Protein AF-A0A2E7N4N4-F1 (afdb_monomer_lite)

pLDDT: mean 79.83, std 12.63, range [56.0, 95.06]

Structure (mmCIF, N/CA/C/O backbone):
data_AF-A0A2E7N4N4-F1
#
_entry.id   AF-A0A2E7N4N4-F1
#
loop_
_atom_site.group_PDB
_atom_site.id
_atom_site.type_symbol
_atom_site.label_atom_id
_atom_site.label_alt_id
_atom_site.label_comp_id
_atom_site.label_asym_id
_atom_site.label_entity_id
_atom_site.label_seq_id
_atom_site.pdbx_PDB_ins_code
_atom_site.Cartn_x
_atom_site.Cartn_y
_atom_site.Cartn_z
_atom_site.occupancy
_atom_site.B_iso_or_equiv
_atom_site.auth_seq_id
_atom_site.auth_comp_id
_atom_site.auth_asym_id
_atom_site.auth_atom_id
_atom_site.pdbx_PDB_model_num
ATOM 1 N N . MET A 1 1 ? 11.481 4.743 -12.776 1.00 66.12 1 MET A N 1
ATOM 2 C CA . MET A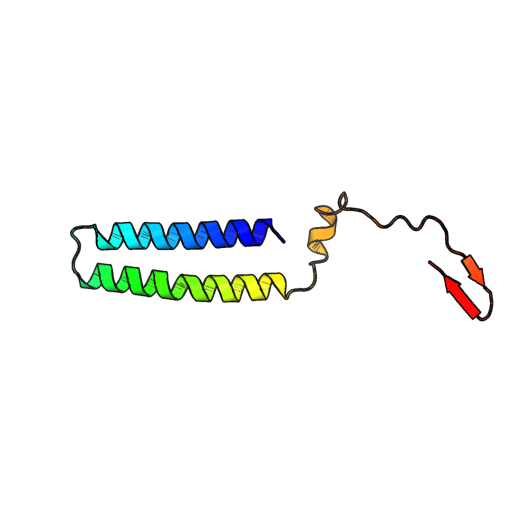 1 1 ? 11.331 3.610 -11.830 1.00 66.12 1 MET A CA 1
ATOM 3 C C . MET A 1 1 ? 11.422 4.062 -10.373 1.00 66.12 1 MET A C 1
ATOM 5 O O . MET A 1 1 ? 10.483 3.813 -9.632 1.00 66.12 1 MET A O 1
ATOM 9 N N . GLU A 1 2 ? 12.473 4.782 -9.960 1.00 74.75 2 GLU A N 1
ATOM 10 C CA . GLU A 1 2 ? 12.638 5.248 -8.564 1.00 74.75 2 GLU A CA 1
ATOM 11 C C . GLU A 1 2 ? 11.483 6.126 -8.058 1.00 74.75 2 GLU A C 1
ATOM 13 O O . GLU A 1 2 ? 11.015 5.944 -6.938 1.00 74.75 2 GLU A O 1
ATOM 18 N N . PHE A 1 3 ? 10.940 7.007 -8.907 1.00 81.94 3 PHE A N 1
ATOM 19 C CA . PHE A 1 3 ? 9.774 7.832 -8.564 1.00 81.94 3 PHE A CA 1
ATOM 20 C C . PHE A 1 3 ? 8.554 7.005 -8.121 1.00 81.94 3 PHE A C 1
ATOM 22 O O . PHE A 1 3 ? 7.893 7.360 -7.149 1.00 81.94 3 PHE A O 1
ATOM 29 N N . LEU A 1 4 ? 8.280 5.875 -8.784 1.00 84.00 4 LEU A N 1
ATOM 30 C CA . LEU A 1 4 ? 7.166 4.989 -8.424 1.00 84.00 4 LEU A CA 1
ATOM 31 C C . LEU A 1 4 ? 7.386 4.337 -7.055 1.00 84.00 4 LEU A C 1
ATOM 33 O O . LEU A 1 4 ? 6.437 4.165 -6.294 1.00 84.00 4 LEU A O 1
ATOM 37 N N . ILE A 1 5 ? 8.640 4.023 -6.719 1.00 87.56 5 ILE A N 1
ATOM 38 C CA . ILE A 1 5 ? 9.012 3.469 -5.414 1.00 87.56 5 ILE A CA 1
ATOM 39 C C . ILE A 1 5 ? 8.830 4.530 -4.324 1.00 87.56 5 ILE A C 1
ATOM 41 O O . ILE A 1 5 ? 8.207 4.246 -3.302 1.00 87.56 5 ILE A O 1
ATOM 45 N N . TYR A 1 6 ? 9.298 5.762 -4.543 1.00 88.88 6 TYR A N 1
ATOM 46 C CA . TYR A 1 6 ? 9.083 6.861 -3.594 1.00 88.88 6 TYR A CA 1
ATOM 47 C C . TYR A 1 6 ? 7.599 7.177 -3.399 1.00 88.88 6 TYR A C 1
ATOM 49 O O . TYR A 1 6 ? 7.160 7.387 -2.267 1.00 88.88 6 TYR A O 1
ATOM 57 N N . PHE A 1 7 ? 6.814 7.150 -4.479 1.00 88.44 7 PHE A N 1
ATOM 58 C CA . PHE A 1 7 ? 5.367 7.319 -4.408 1.00 88.44 7 PHE A CA 1
ATOM 59 C C . PHE A 1 7 ? 4.718 6.210 -3.573 1.00 88.44 7 PHE A C 1
ATOM 61 O O . PHE A 1 7 ? 3.966 6.511 -2.647 1.00 88.44 7 PHE A O 1
ATOM 68 N N . PHE A 1 8 ? 5.081 4.945 -3.821 1.00 89.56 8 PHE A N 1
ATOM 69 C CA . PHE A 1 8 ? 4.605 3.801 -3.044 1.00 89.56 8 PHE A CA 1
ATOM 70 C C . PHE A 1 8 ? 4.920 3.948 -1.549 1.00 89.56 8 PHE A C 1
ATOM 72 O O . PHE A 1 8 ? 4.009 3.838 -0.722 1.00 89.56 8 PHE A O 1
ATOM 79 N N . ILE A 1 9 ? 6.172 4.276 -1.203 1.00 93.50 9 ILE A N 1
ATOM 80 C CA . ILE A 1 9 ? 6.600 4.533 0.181 1.00 93.50 9 ILE A CA 1
ATOM 81 C C . ILE A 1 9 ? 5.745 5.640 0.812 1.00 93.50 9 ILE A C 1
ATOM 83 O O . ILE A 1 9 ? 5.258 5.470 1.931 1.00 93.50 9 ILE A O 1
ATOM 87 N N . GLY A 1 10 ? 5.509 6.738 0.088 1.00 94.81 10 GLY A N 1
ATOM 88 C CA . GLY A 1 10 ? 4.659 7.840 0.541 1.00 94.81 10 GLY A CA 1
ATOM 89 C C . GLY A 1 10 ? 3.229 7.398 0.859 1.00 94.81 10 GLY A C 1
ATOM 90 O O . GLY A 1 10 ? 2.710 7.715 1.931 1.00 94.81 10 GLY A O 1
ATOM 91 N N . THR A 1 11 ? 2.604 6.604 -0.014 1.00 90.94 11 THR A N 1
ATOM 92 C CA . THR A 1 11 ? 1.267 6.036 0.240 1.00 90.94 11 THR A CA 1
ATOM 93 C C . THR A 1 11 ? 1.233 5.095 1.442 1.00 90.94 11 THR A C 1
ATOM 95 O O . THR A 1 11 ? 0.314 5.186 2.257 1.00 90.94 11 THR A O 1
ATOM 98 N N . VAL A 1 12 ? 2.229 4.216 1.599 1.00 93.50 12 VAL A N 1
ATOM 99 C CA . VAL A 1 12 ? 2.304 3.303 2.753 1.00 93.50 12 VAL A CA 1
ATOM 100 C C . VAL A 1 12 ? 2.461 4.091 4.054 1.00 93.50 12 VAL A C 1
ATOM 102 O O . VAL A 1 12 ? 1.749 3.823 5.024 1.00 93.50 12 VAL A O 1
ATOM 105 N N . ALA A 1 13 ? 3.337 5.099 4.066 1.00 94.88 13 ALA A N 1
ATOM 106 C CA . ALA A 1 13 ? 3.533 5.978 5.215 1.00 94.88 13 ALA A CA 1
ATOM 107 C C . ALA A 1 13 ? 2.250 6.745 5.573 1.00 94.88 13 ALA A C 1
ATOM 109 O O . ALA A 1 13 ? 1.889 6.823 6.748 1.00 94.88 13 ALA A O 1
ATOM 110 N N . LEU A 1 14 ? 1.520 7.250 4.572 1.00 92.56 14 LEU A N 1
ATOM 111 C CA . LEU A 1 14 ? 0.236 7.919 4.777 1.00 92.56 14 LEU A CA 1
ATOM 112 C C . LEU A 1 14 ? -0.797 6.978 5.409 1.00 92.56 14 LEU A C 1
ATOM 114 O O . LEU A 1 14 ? -1.447 7.351 6.387 1.00 92.56 14 LEU A O 1
ATOM 118 N N . PHE A 1 15 ? -0.935 5.74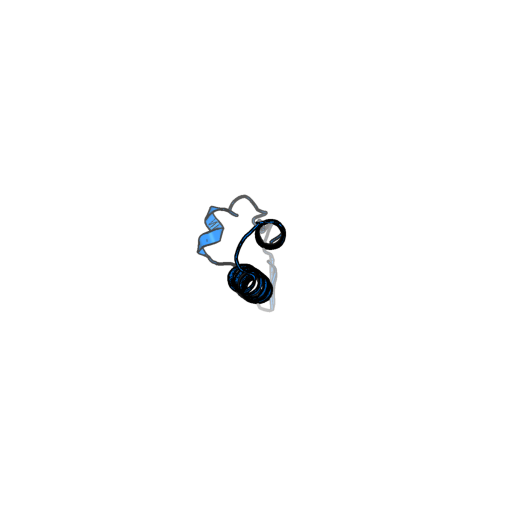9 4.904 1.00 92.75 15 PHE A N 1
ATOM 119 C CA . PHE A 1 15 ? -1.859 4.775 5.490 1.00 92.75 15 PHE A CA 1
ATOM 120 C C . PHE A 1 15 ? -1.467 4.377 6.913 1.00 92.75 15 PHE A C 1
ATOM 122 O O . PHE A 1 15 ? -2.343 4.282 7.776 1.00 92.75 15 PHE A O 1
ATOM 129 N N . ALA A 1 16 ? -0.173 4.207 7.189 1.00 91.81 16 ALA A N 1
ATOM 130 C CA . ALA A 1 16 ? 0.318 3.940 8.537 1.00 91.81 16 ALA A CA 1
ATOM 131 C C . ALA A 1 16 ? 0.007 5.101 9.498 1.00 91.81 16 ALA A C 1
ATOM 133 O O . ALA A 1 16 ? -0.468 4.872 10.612 1.00 91.81 16 ALA A O 1
ATOM 134 N N . LEU A 1 17 ? 0.196 6.348 9.055 1.00 93.94 17 LEU A N 1
ATOM 135 C CA . LEU A 1 17 ? -0.125 7.539 9.841 1.00 93.94 17 LEU A CA 1
ATOM 136 C C . LEU A 1 17 ? -1.628 7.632 10.138 1.00 93.94 17 LEU A C 1
ATOM 138 O O . LEU A 1 17 ? -2.023 7.845 11.285 1.00 93.94 17 LEU A O 1
ATOM 142 N N . LEU A 1 18 ? -2.478 7.428 9.129 1.00 89.25 18 LEU A N 1
ATOM 143 C CA . LEU A 1 18 ? -3.933 7.438 9.300 1.00 89.25 18 LEU A CA 1
ATOM 144 C C . LEU A 1 18 ? -4.403 6.323 10.246 1.00 89.25 18 LEU A C 1
ATOM 146 O O . LEU A 1 18 ? -5.276 6.560 11.084 1.00 89.25 18 LEU A O 1
ATOM 150 N N . ALA A 1 19 ? -3.798 5.136 10.164 1.00 89.31 19 ALA A N 1
ATOM 151 C CA . ALA A 1 19 ? -4.061 4.039 11.090 1.00 89.31 19 ALA A CA 1
ATOM 152 C C . ALA A 1 19 ? -3.641 4.388 12.528 1.00 89.31 19 ALA A C 1
ATOM 154 O O . ALA A 1 19 ? -4.414 4.159 13.461 1.00 89.31 19 ALA A O 1
ATOM 155 N N . ALA A 1 20 ? -2.471 5.006 12.719 1.00 90.06 20 ALA A N 1
ATOM 156 C CA . ALA A 1 20 ? -2.007 5.459 14.032 1.00 90.06 20 ALA A CA 1
ATOM 157 C C . ALA A 1 20 ? -2.957 6.503 14.649 1.00 90.06 20 ALA A C 1
ATOM 159 O O . ALA A 1 20 ? -3.370 6.367 15.804 1.00 90.06 20 ALA A O 1
ATOM 160 N N . ILE A 1 21 ? -3.390 7.490 13.856 1.00 88.19 21 ILE A N 1
ATOM 161 C CA . ILE A 1 21 ? -4.386 8.488 14.278 1.00 88.19 21 ILE A CA 1
ATOM 162 C C . ILE A 1 21 ? -5.709 7.803 14.651 1.00 88.19 21 ILE A C 1
ATOM 164 O O . ILE A 1 21 ? -6.322 8.142 15.668 1.00 88.19 21 ILE A O 1
ATOM 168 N N . ALA A 1 22 ? -6.155 6.822 13.862 1.00 87.31 22 ALA A N 1
ATOM 169 C CA . ALA A 1 22 ? -7.384 6.087 14.140 1.00 87.31 22 ALA A CA 1
ATOM 170 C C . ALA A 1 22 ? -7.313 5.306 15.464 1.00 87.31 22 ALA A C 1
ATOM 172 O O . ALA A 1 22 ? -8.304 5.288 16.199 1.00 87.31 22 ALA A O 1
ATOM 173 N N . ILE A 1 23 ? -6.158 4.720 15.805 1.00 85.56 23 ILE A N 1
ATOM 174 C CA . ILE A 1 23 ? -5.945 4.020 17.083 1.00 85.56 23 ILE A CA 1
ATOM 175 C C . ILE A 1 23 ? -6.057 4.989 18.270 1.00 85.56 23 ILE A C 1
ATOM 177 O O . ILE A 1 23 ? -6.711 4.660 19.262 1.00 85.56 23 ILE A O 1
ATOM 181 N N . TRP A 1 24 ? -5.443 6.172 18.184 1.00 86.62 24 TRP A N 1
ATOM 182 C CA . TRP A 1 24 ? -5.413 7.143 19.289 1.00 86.62 24 TRP A CA 1
ATOM 183 C C . TRP A 1 24 ? -6.696 7.971 19.429 1.00 86.62 24 TRP A C 1
ATOM 185 O O . TRP A 1 24 ? -6.973 8.515 20.497 1.00 86.62 24 TRP A O 1
ATOM 195 N N . SER A 1 25 ? -7.529 8.042 18.392 1.00 82.19 25 SER A N 1
ATOM 196 C CA . SER A 1 25 ? -8.786 8.794 18.433 1.00 82.19 25 SER A CA 1
ATOM 197 C C . SER A 1 25 ? -9.809 8.156 19.393 1.00 82.19 25 SER A C 1
ATOM 199 O O . SER A 1 25 ? -9.986 6.936 19.335 1.00 82.19 25 SER A O 1
ATOM 201 N N . PRO A 1 26 ? -10.544 8.917 20.234 1.00 81.94 26 PRO A N 1
ATOM 202 C CA . PRO A 1 26 ? -11.551 8.406 21.180 1.00 81.94 26 PRO A CA 1
ATOM 203 C C . PRO A 1 26 ? -12.852 7.975 20.469 1.00 81.94 26 PRO A C 1
ATOM 205 O O . PRO A 1 26 ? -13.944 8.465 20.743 1.00 81.94 26 PRO A O 1
ATOM 208 N N . ARG A 1 27 ? -12.735 7.072 19.495 1.00 78.81 27 ARG A N 1
ATOM 209 C CA . ARG A 1 27 ? -13.838 6.522 18.701 1.00 78.81 27 ARG A CA 1
ATOM 210 C C . ARG A 1 27 ? -14.207 5.128 19.193 1.00 78.81 27 ARG A C 1
ATOM 212 O O . ARG A 1 27 ? -13.403 4.446 19.827 1.00 78.81 27 ARG A O 1
ATOM 219 N N . ARG A 1 28 ? -15.420 4.684 18.844 1.00 83.88 28 ARG A N 1
ATOM 220 C CA . ARG A 1 28 ? 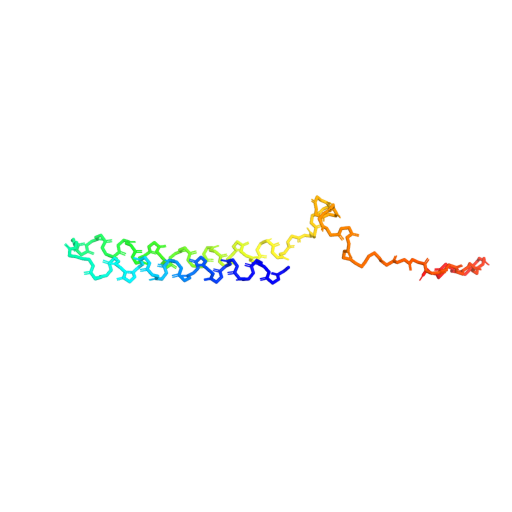-15.871 3.303 19.076 1.00 83.88 28 ARG A CA 1
ATOM 221 C C . ARG A 1 28 ? -14.836 2.314 18.534 1.00 83.88 28 ARG A C 1
ATOM 223 O O . ARG A 1 28 ? -14.340 2.487 17.421 1.00 83.88 28 ARG A O 1
ATOM 230 N N . THR A 1 29 ? -14.557 1.261 19.299 1.00 85.38 29 THR A N 1
ATOM 231 C CA . THR A 1 29 ? -13.554 0.231 18.978 1.00 85.38 29 THR A CA 1
ATOM 232 C C . THR A 1 29 ? -13.752 -0.372 17.587 1.00 85.38 29 THR A C 1
ATOM 234 O O . THR A 1 29 ? -12.778 -0.539 16.860 1.00 85.38 29 THR A O 1
ATOM 237 N N . ALA A 1 30 ? -15.004 -0.578 17.163 1.00 86.44 30 ALA A N 1
ATOM 238 C CA . ALA A 1 30 ? -15.343 -1.047 15.818 1.00 86.44 30 ALA A CA 1
ATOM 239 C C . ALA A 1 30 ? -14.759 -0.162 14.698 1.00 86.44 30 ALA A C 1
ATOM 241 O O . ALA A 1 30 ? -14.216 -0.676 13.727 1.00 86.44 30 ALA A O 1
ATOM 242 N N . VAL A 1 31 ? -14.796 1.166 14.852 1.00 85.19 31 VAL A N 1
ATOM 243 C CA . VAL A 1 31 ? -14.256 2.106 13.853 1.00 85.19 31 VAL A CA 1
ATOM 244 C C . VAL A 1 31 ? -12.733 1.998 13.767 1.00 85.19 31 VAL A C 1
ATOM 246 O O . VAL A 1 31 ? -12.172 2.093 12.679 1.00 85.19 31 VAL A O 1
ATOM 249 N N . ARG A 1 32 ? -12.058 1.756 14.899 1.00 86.75 32 ARG A N 1
ATOM 250 C CA . ARG A 1 32 ? -10.600 1.562 14.936 1.00 86.75 32 ARG A CA 1
ATOM 251 C C . ARG A 1 32 ? -10.189 0.272 14.232 1.00 86.75 32 ARG A C 1
ATOM 253 O O . ARG A 1 32 ? -9.246 0.283 13.449 1.00 86.75 32 ARG A O 1
ATOM 260 N N . VAL A 1 33 ? -10.918 -0.816 14.489 1.00 89.62 33 VAL A N 1
ATOM 261 C CA . VAL A 1 33 ? -10.671 -2.117 13.850 1.00 89.62 33 VAL A CA 1
ATOM 262 C C . VAL A 1 33 ? -10.869 -2.012 12.342 1.00 89.62 33 VAL A C 1
ATOM 264 O O . VAL A 1 33 ? -9.992 -2.427 11.594 1.00 89.62 33 VAL A O 1
ATOM 267 N N . VAL A 1 34 ? -11.963 -1.392 11.888 1.00 90.50 34 VAL A N 1
ATOM 268 C CA . VAL A 1 34 ? -12.205 -1.183 10.452 1.00 90.50 34 VAL A CA 1
ATOM 269 C C . VAL A 1 34 ? -11.091 -0.345 9.825 1.00 90.50 34 VAL A C 1
ATOM 271 O O . VAL A 1 34 ? -10.567 -0.729 8.788 1.00 90.50 34 VAL A O 1
ATOM 274 N N . ALA A 1 35 ? -10.671 0.752 10.461 1.00 88.88 35 ALA A N 1
ATOM 275 C CA . ALA A 1 35 ? -9.579 1.578 9.945 1.00 88.88 35 ALA A CA 1
ATOM 276 C C . ALA A 1 35 ? -8.259 0.797 9.816 1.00 88.88 35 ALA A C 1
ATOM 278 O O . ALA A 1 35 ? -7.575 0.916 8.800 1.00 88.88 35 ALA A O 1
ATOM 279 N N . LEU A 1 36 ? -7.927 -0.031 10.811 1.00 91.12 36 LEU A N 1
ATOM 280 C CA . LEU A 1 36 ? -6.730 -0.871 10.780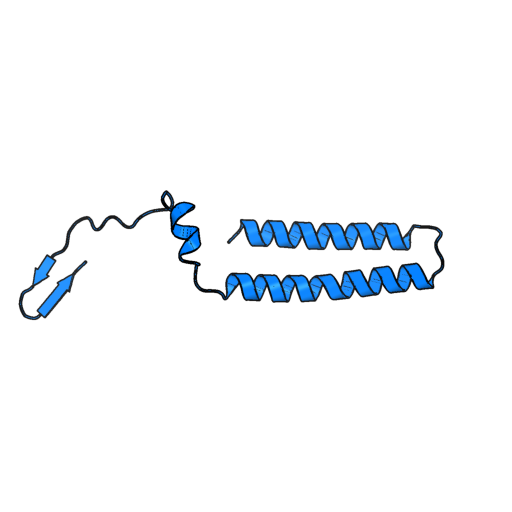 1.00 91.12 36 LEU A CA 1
ATOM 281 C C . LEU A 1 36 ? -6.794 -1.934 9.691 1.00 91.12 36 LEU A C 1
ATOM 283 O O . LEU A 1 36 ? -5.827 -2.096 8.953 1.00 91.12 36 LEU A O 1
ATOM 287 N N . VAL A 1 37 ? -7.924 -2.629 9.567 1.00 94.00 37 VAL A N 1
ATOM 288 C CA . VAL A 1 37 ? -8.123 -3.647 8.529 1.00 94.00 37 VAL A CA 1
ATOM 289 C C . VAL A 1 37 ? -8.023 -3.016 7.143 1.00 94.00 37 VAL A C 1
ATOM 291 O O . VAL A 1 37 ? -7.310 -3.535 6.290 1.00 94.00 37 VAL A O 1
ATOM 294 N N . THR A 1 38 ? -8.653 -1.861 6.922 1.00 91.56 38 THR A N 1
ATOM 295 C CA . THR A 1 38 ? -8.569 -1.149 5.641 1.00 91.56 38 THR A CA 1
ATOM 296 C C . THR A 1 38 ? -7.136 -0.730 5.316 1.00 91.56 38 THR A C 1
ATOM 298 O O . THR A 1 38 ? -6.683 -0.951 4.195 1.00 91.56 38 THR A O 1
ATOM 301 N N . ALA A 1 39 ? -6.395 -0.175 6.282 1.00 92.19 39 ALA A N 1
ATOM 302 C CA . ALA A 1 39 ? -4.991 0.186 6.079 1.00 92.19 39 ALA A CA 1
ATOM 303 C C . ALA A 1 39 ? -4.124 -1.049 5.778 1.00 92.19 39 ALA A C 1
ATOM 305 O O . ALA A 1 39 ? -3.320 -1.026 4.845 1.00 92.19 39 ALA A O 1
ATOM 306 N N . ALA A 1 40 ? -4.331 -2.143 6.515 1.00 92.75 40 ALA A N 1
ATOM 307 C CA . ALA A 1 40 ? -3.615 -3.398 6.322 1.00 92.75 40 ALA A CA 1
ATOM 308 C C . ALA A 1 40 ? -3.912 -4.054 4.966 1.00 92.75 40 ALA A C 1
ATOM 310 O O . ALA A 1 40 ? -3.021 -4.682 4.410 1.00 92.75 40 ALA A O 1
ATOM 311 N N . LEU A 1 41 ? -5.122 -3.896 4.417 1.00 95.06 41 LEU A N 1
ATOM 312 C CA . LEU A 1 41 ? -5.485 -4.383 3.078 1.00 95.06 41 LEU A CA 1
ATOM 313 C C . LEU A 1 41 ? -4.974 -3.470 1.956 1.00 95.06 41 LEU A C 1
ATOM 315 O O . LEU A 1 41 ? -4.596 -3.956 0.891 1.00 95.06 41 LEU A O 1
ATOM 319 N N . MET A 1 42 ? -4.927 -2.157 2.184 1.00 91.94 42 MET A N 1
ATOM 320 C CA . MET A 1 42 ? -4.428 -1.201 1.192 1.00 91.94 42 MET A CA 1
ATOM 321 C C . MET A 1 42 ? -2.929 -1.352 0.910 1.00 91.94 42 MET A C 1
ATOM 323 O O . MET A 1 42 ? -2.514 -1.174 -0.231 1.00 91.94 42 MET A O 1
ATOM 327 N N . MET A 1 43 ? -2.113 -1.719 1.904 1.00 91.25 43 MET A N 1
ATOM 328 C CA . MET A 1 43 ? -0.670 -1.934 1.703 1.00 91.25 43 MET A CA 1
ATOM 329 C C . MET A 1 43 ? -0.338 -3.040 0.674 1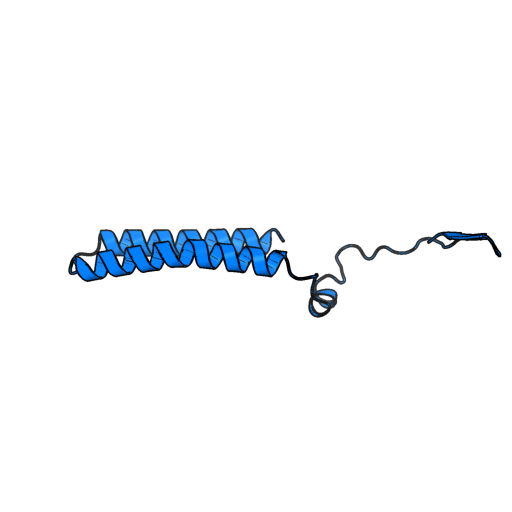.00 91.25 43 MET A C 1
ATOM 331 O O . MET A 1 43 ? 0.375 -2.741 -0.286 1.00 91.25 43 MET A O 1
ATOM 335 N N . PRO A 1 44 ? -0.836 -4.290 0.800 1.00 93.25 44 PRO A N 1
ATOM 336 C CA . PRO A 1 44 ? -0.573 -5.341 -0.180 1.00 93.25 44 PRO A CA 1
ATOM 337 C C . PRO A 1 44 ? -1.219 -5.045 -1.537 1.00 93.25 44 PRO A C 1
ATOM 339 O O . PRO A 1 44 ? -0.612 -5.348 -2.559 1.00 93.25 44 PRO A O 1
ATOM 342 N N . LEU A 1 45 ? -2.393 -4.402 -1.580 1.00 93.19 45 LEU A N 1
ATOM 343 C CA . LEU A 1 45 ? -2.993 -3.951 -2.843 1.00 93.19 45 LEU A CA 1
ATOM 344 C C . LEU A 1 45 ? -2.105 -2.928 -3.562 1.00 93.19 45 LEU A C 1
ATOM 346 O O . LEU A 1 45 ? -1.874 -3.054 -4.763 1.00 93.19 45 LEU A O 1
ATOM 350 N N . GLY A 1 46 ? -1.553 -1.962 -2.826 1.00 90.50 46 GLY A N 1
ATOM 351 C CA . GLY A 1 46 ? -0.593 -1.003 -3.368 1.00 90.50 46 GLY A CA 1
ATOM 352 C C . GLY A 1 46 ? 0.673 -1.680 -3.894 1.00 90.50 46 GLY A C 1
ATOM 353 O O . GLY A 1 46 ? 1.173 -1.294 -4.947 1.00 90.50 46 GLY A O 1
ATOM 354 N N . TYR A 1 47 ? 1.167 -2.716 -3.207 1.00 91.06 47 TYR A N 1
ATOM 355 C CA . TYR A 1 47 ? 2.323 -3.487 -3.671 1.00 91.06 47 TYR A CA 1
ATOM 356 C C . TYR A 1 47 ? 2.017 -4.241 -4.969 1.00 91.06 47 TYR A C 1
ATOM 358 O O . TYR A 1 47 ? 2.788 -4.142 -5.919 1.00 91.06 47 TYR A O 1
ATOM 366 N N . LEU A 1 48 ? 0.869 -4.925 -5.046 1.00 92.88 48 LEU A N 1
ATOM 367 C CA . LEU A 1 48 ? 0.426 -5.604 -6.269 1.00 92.88 48 LEU A CA 1
ATOM 368 C C . LEU A 1 48 ? 0.310 -4.621 -7.440 1.00 92.88 48 LEU A C 1
ATOM 370 O O . LEU A 1 48 ? 0.778 -4.900 -8.543 1.00 92.88 48 LEU A O 1
ATOM 374 N N . GLN A 1 49 ? -0.251 -3.439 -7.196 1.00 87.62 49 GLN A N 1
ATOM 375 C CA . GLN A 1 49 ? -0.360 -2.412 -8.223 1.00 87.62 49 GLN A CA 1
ATOM 376 C C . GLN A 1 49 ? 1.002 -1.841 -8.632 1.00 87.62 49 GLN A C 1
ATOM 378 O O . GLN A 1 49 ? 1.223 -1.602 -9.815 1.00 87.62 49 GLN A O 1
ATOM 383 N N . LEU A 1 50 ? 1.943 -1.677 -7.697 1.00 87.75 50 LEU A N 1
ATOM 384 C CA . LEU A 1 50 ? 3.318 -1.307 -8.029 1.00 87.75 50 LEU A CA 1
ATOM 385 C C . LEU A 1 50 ? 3.975 -2.383 -8.903 1.00 87.75 50 LEU A C 1
ATOM 387 O O . LEU A 1 50 ? 4.574 -2.045 -9.919 1.00 87.75 50 LEU A O 1
ATOM 391 N N . THR A 1 51 ? 3.835 -3.665 -8.552 1.00 87.38 51 THR A N 1
ATOM 392 C CA . THR A 1 51 ? 4.393 -4.759 -9.362 1.00 87.38 51 THR A CA 1
ATOM 393 C C . THR A 1 51 ? 3.789 -4.805 -10.760 1.00 87.38 51 THR A C 1
ATOM 395 O O . THR A 1 51 ? 4.520 -5.013 -11.721 1.00 87.38 51 THR A O 1
ATOM 398 N N . GLU A 1 52 ? 2.492 -4.526 -10.888 1.00 86.75 52 GLU A N 1
ATOM 399 C CA . GLU A 1 52 ? 1.792 -4.434 -12.171 1.00 86.75 52 GLU A CA 1
ATOM 400 C C . GLU A 1 52 ? 2.259 -3.227 -13.002 1.00 86.75 52 GLU A C 1
ATOM 402 O O . GLU A 1 52 ? 2.405 -3.309 -14.216 1.00 86.75 52 GLU A O 1
ATOM 407 N N . LEU A 1 53 ? 2.529 -2.084 -12.367 1.00 82.56 53 LEU A N 1
ATOM 408 C CA . LEU A 1 53 ? 3.077 -0.916 -13.062 1.00 82.56 53 LEU A CA 1
ATOM 409 C C . LEU A 1 53 ? 4.516 -1.152 -13.536 1.00 82.56 53 LEU A C 1
ATOM 411 O O . LEU A 1 53 ? 4.891 -0.655 -14.594 1.00 82.56 53 LEU A O 1
ATOM 415 N N . LEU A 1 54 ? 5.308 -1.907 -12.770 1.00 82.06 54 LEU A N 1
ATOM 416 C CA . LEU A 1 54 ? 6.687 -2.259 -13.120 1.00 82.06 54 LEU A CA 1
ATOM 417 C C . LEU A 1 54 ? 6.770 -3.398 -14.149 1.00 82.06 54 LEU A C 1
ATOM 419 O O . LEU A 1 54 ? 7.775 -3.495 -14.849 1.00 82.06 54 LEU A O 1
ATOM 423 N N . SER A 1 55 ? 5.752 -4.261 -14.231 1.00 81.38 55 SER A N 1
ATOM 424 C CA . SER A 1 55 ? 5.688 -5.372 -15.191 1.00 81.38 55 SER A CA 1
ATOM 425 C C . SER A 1 55 ? 5.207 -4.941 -16.576 1.00 81.38 55 SER A C 1
ATOM 427 O O . SER A 1 55 ? 5.413 -5.666 -17.553 1.00 81.38 55 SER A O 1
ATOM 429 N N . ARG A 1 56 ? 4.576 -3.766 -16.687 1.00 75.00 56 ARG A N 1
ATOM 430 C CA . ARG A 1 56 ? 4.141 -3.241 -17.980 1.00 75.00 56 ARG A CA 1
ATOM 431 C C . ARG A 1 56 ? 5.344 -2.824 -18.826 1.00 75.00 56 ARG A C 1
ATOM 433 O O . ARG A 1 56 ? 6.244 -2.153 -18.318 1.00 75.00 56 ARG A O 1
ATOM 440 N N . PRO A 1 57 ? 5.358 -3.181 -20.125 1.00 65.38 57 PRO A N 1
ATOM 441 C CA . PRO A 1 57 ? 6.360 -2.660 -21.040 1.00 65.38 57 PRO A CA 1
ATOM 442 C C . PRO A 1 57 ? 6.282 -1.135 -21.018 1.00 65.38 57 PRO A C 1
ATOM 444 O O . PRO A 1 57 ? 5.188 -0.570 -20.939 1.00 65.38 57 PRO A O 1
ATOM 447 N N . LYS A 1 58 ? 7.451 -0.487 -21.048 1.00 58.47 58 LYS A N 1
ATOM 448 C CA . LYS A 1 58 ? 7.581 0.971 -21.024 1.00 58.47 58 LYS A CA 1
ATOM 449 C C . LYS A 1 58 ? 6.592 1.568 -22.038 1.00 58.47 58 LYS A C 1
ATOM 451 O O . LYS A 1 58 ? 6.727 1.273 -23.226 1.00 58.47 58 LYS A O 1
ATOM 456 N N . PRO A 1 59 ? 5.564 2.317 -21.599 1.00 60.19 59 PRO A N 1
ATOM 457 C CA . PRO A 1 59 ? 4.525 2.759 -22.516 1.00 60.19 59 PRO A CA 1
ATOM 458 C C . PRO A 1 59 ? 5.133 3.704 -23.550 1.00 60.19 59 PRO A C 1
ATOM 460 O O . PRO A 1 59 ? 5.898 4.598 -23.190 1.00 60.19 59 PRO A O 1
ATOM 463 N N . ILE A 1 60 ? 4.778 3.515 -24.822 1.00 56.81 60 ILE A N 1
ATOM 464 C CA . ILE A 1 60 ? 5.214 4.375 -25.936 1.00 56.81 60 ILE A CA 1
ATOM 465 C C . ILE A 1 60 ? 4.842 5.848 -25.666 1.00 56.81 60 ILE A C 1
ATOM 467 O O . ILE A 1 60 ? 5.574 6.769 -26.013 1.00 56.81 60 ILE A O 1
ATOM 471 N N . ASP A 1 61 ? 3.766 6.059 -24.901 1.00 60.22 61 ASP A N 1
ATOM 472 C CA . ASP A 1 61 ? 3.295 7.359 -24.425 1.00 60.22 61 ASP A CA 1
ATOM 473 C C . ASP A 1 61 ? 4.200 8.007 -23.362 1.00 60.22 61 ASP A C 1
ATOM 475 O O . ASP A 1 61 ? 3.870 9.085 -22.885 1.00 60.22 61 ASP A O 1
ATOM 479 N N . PHE A 1 62 ? 5.321 7.398 -22.955 1.00 56.00 62 PHE A N 1
ATOM 480 C CA . PHE A 1 62 ? 6.360 8.043 -22.135 1.00 56.00 62 PHE A CA 1
ATOM 481 C C . PHE A 1 62 ? 7.596 8.452 -22.948 1.00 56.00 62 PHE A C 1
ATOM 483 O O . PHE A 1 62 ? 8.477 9.114 -22.399 1.00 56.00 62 PHE A O 1
ATOM 490 N N . GLU A 1 63 ? 7.661 8.147 -24.251 1.00 57.12 63 GLU A N 1
ATOM 491 C CA . GLU A 1 63 ? 8.771 8.597 -25.104 1.00 57.12 63 GLU A CA 1
ATOM 492 C C . GLU A 1 63 ? 8.889 10.124 -25.150 1.00 57.12 63 GLU A C 1
ATOM 494 O O . GLU A 1 63 ? 9.996 10.647 -25.199 1.00 57.12 63 GLU A O 1
ATOM 499 N N . TRP A 1 64 ? 7.778 10.868 -25.092 1.00 57.88 64 TRP A N 1
ATOM 500 C CA . TRP A 1 64 ? 7.821 12.337 -25.095 1.00 57.88 64 TRP A CA 1
ATOM 501 C C . TRP A 1 64 ? 8.448 12.920 -23.822 1.00 57.88 64 TRP A C 1
ATOM 503 O O . TRP A 1 64 ? 9.116 13.947 -23.907 1.00 57.88 64 TRP A O 1
ATOM 513 N N . PHE A 1 65 ? 8.260 12.268 -22.668 1.00 59.50 65 PHE A N 1
ATOM 514 C CA . PHE A 1 65 ? 8.829 12.684 -21.382 1.00 59.50 65 PHE A CA 1
ATOM 515 C C . PHE A 1 65 ? 10.283 12.217 -21.221 1.00 59.50 65 PHE A C 1
ATOM 517 O O . PHE A 1 65 ? 11.084 12.890 -20.583 1.00 59.50 65 PHE A O 1
ATOM 524 N N . GLU A 1 66 ? 10.647 11.092 -21.843 1.00 58.88 66 GLU A N 1
ATOM 525 C CA . GLU A 1 66 ? 12.007 10.544 -21.849 1.00 58.88 66 GLU A CA 1
ATOM 526 C C . GLU A 1 66 ? 12.820 10.889 -23.109 1.00 58.88 66 GLU A C 1
ATOM 528 O O . GLU A 1 66 ? 13.900 10.339 -23.308 1.00 58.88 66 GLU A O 1
ATOM 533 N N . ARG A 1 67 ? 12.373 11.837 -23.946 1.00 57.44 67 ARG A N 1
ATOM 534 C CA . ARG A 1 67 ? 13.115 12.279 -25.147 1.00 57.44 67 ARG A CA 1
ATOM 535 C C . ARG A 1 67 ? 14.551 12.727 -24.851 1.00 57.44 67 ARG A C 1
ATOM 537 O O . ARG A 1 67 ? 15.416 12.621 -25.715 1.00 57.44 67 ARG A O 1
ATOM 544 N N . GLU A 1 68 ? 14.803 13.211 -23.639 1.00 58.88 68 GLU A N 1
ATOM 545 C CA . GLU A 1 68 ? 16.123 13.647 -23.167 1.00 58.88 68 GLU A CA 1
ATOM 546 C C . GLU A 1 68 ? 16.919 12.530 -22.465 1.00 58.88 68 GLU A C 1
ATOM 548 O O . GLU A 1 68 ? 18.125 12.666 -22.250 1.00 58.88 68 GLU A O 1
ATOM 553 N N . ALA A 1 69 ? 16.286 11.400 -22.136 1.00 58.22 69 ALA A N 1
ATOM 554 C CA . ALA A 1 69 ? 16.937 10.262 -21.502 1.00 58.22 69 ALA A CA 1
ATOM 555 C C . ALA A 1 69 ? 17.625 9.390 -22.565 1.00 58.22 69 ALA A C 1
ATOM 557 O O . ALA A 1 69 ? 17.050 8.436 -23.078 1.00 58.22 69 ALA A O 1
ATOM 558 N N . LEU A 1 70 ? 18.870 9.758 -22.893 1.00 60.22 70 LEU A N 1
ATOM 559 C CA . LEU A 1 70 ? 19.852 8.968 -23.652 1.00 60.22 70 LEU A CA 1
ATOM 560 C C . LEU A 1 70 ? 19.250 8.213 -24.846 1.00 60.22 70 LEU A C 1
ATOM 562 O O . LEU A 1 70 ? 19.199 6.983 -24.883 1.00 60.22 70 LEU A O 1
ATOM 566 N N . SER A 1 71 ? 18.857 8.975 -25.866 1.00 57.59 71 SER A N 1
ATOM 567 C CA . SER A 1 71 ? 18.745 8.420 -27.213 1.00 57.59 71 SER A CA 1
ATOM 568 C C . SER A 1 71 ? 20.095 7.795 -27.573 1.00 57.59 71 SER A C 1
ATOM 570 O O . SER A 1 71 ? 21.105 8.499 -27.626 1.00 57.59 71 SER A O 1
ATOM 572 N N . ALA A 1 72 ? 20.136 6.480 -27.783 1.00 62.84 72 ALA A N 1
ATOM 573 C CA . ALA A 1 72 ? 21.299 5.826 -28.363 1.00 62.84 72 ALA A CA 1
ATOM 574 C C . ALA A 1 72 ? 21.461 6.364 -29.791 1.00 62.84 72 ALA A C 1
ATOM 576 O O . ALA A 1 72 ? 20.776 5.936 -30.718 1.00 62.84 72 ALA A O 1
ATOM 577 N N . VAL A 1 73 ? 22.310 7.378 -29.954 1.00 60.25 73 VAL A N 1
ATOM 578 C CA . VAL A 1 73 ? 22.685 7.884 -31.272 1.00 60.25 73 VAL A CA 1
ATOM 579 C C . VAL A 1 73 ? 23.573 6.820 -31.897 1.00 60.25 73 VAL A C 1
ATOM 581 O O . VAL A 1 73 ? 24.684 6.587 -31.423 1.00 60.25 73 VAL A O 1
ATOM 584 N N . VAL A 1 74 ? 23.079 6.156 -32.941 1.00 66.56 74 VAL A N 1
ATOM 585 C CA . VAL A 1 74 ? 23.897 5.259 -33.764 1.00 66.56 74 VAL A CA 1
ATOM 586 C C . VAL A 1 74 ? 25.002 6.110 -34.390 1.00 66.56 74 VAL A C 1
ATOM 588 O O . VAL A 1 74 ? 24.740 6.935 -35.264 1.00 66.56 74 VAL A O 1
ATOM 591 N N . LEU A 1 75 ? 26.233 5.963 -33.891 1.00 73.94 75 LEU A N 1
ATOM 592 C CA . LEU A 1 75 ? 27.389 6.758 -34.329 1.00 73.94 75 LEU A CA 1
ATOM 593 C C . LEU A 1 75 ? 27.912 6.316 -35.705 1.00 73.94 75 LEU A C 1
ATOM 595 O O . LEU A 1 75 ? 28.637 7.062 -36.360 1.00 73.94 75 LEU A O 1
ATOM 599 N N . GLY A 1 76 ? 27.525 5.125 -36.159 1.00 68.00 76 GLY A N 1
ATOM 600 C CA . GLY A 1 76 ? 27.810 4.627 -37.494 1.00 68.00 76 GLY A CA 1
ATOM 601 C C . GLY A 1 76 ? 27.351 3.185 -37.649 1.00 68.00 76 GLY A C 1
ATOM 602 O O . GLY A 1 76 ? 27.417 2.414 -36.703 1.00 68.00 76 GLY A O 1
ATOM 603 N N . ALA A 1 77 ? 26.908 2.834 -38.853 1.00 72.88 77 ALA A N 1
ATOM 604 C CA . ALA A 1 77 ? 26.558 1.470 -39.225 1.00 72.88 77 ALA A CA 1
ATOM 605 C C . ALA A 1 77 ? 27.591 0.942 -40.224 1.00 72.88 77 ALA A C 1
ATOM 607 O O . ALA A 1 77 ? 27.983 1.662 -41.151 1.00 72.88 77 ALA A O 1
ATOM 608 N N . ARG A 1 78 ? 28.029 -0.308 -40.053 1.00 73.06 78 ARG A N 1
ATOM 609 C CA . ARG A 1 78 ? 28.916 -0.986 -41.007 1.00 73.06 78 ARG A CA 1
ATOM 610 C C . ARG A 1 78 ? 28.143 -2.103 -41.693 1.00 73.06 78 ARG A C 1
ATOM 612 O O . ARG A 1 78 ? 27.617 -2.999 -41.037 1.00 73.06 78 ARG A O 1
ATOM 619 N N . PHE A 1 79 ? 28.098 -2.030 -43.018 1.00 74.88 79 PHE A N 1
ATOM 620 C CA . PHE A 1 79 ? 27.466 -3.034 -43.862 1.00 74.88 79 PHE A CA 1
ATOM 621 C C . PHE A 1 79 ? 28.538 -3.978 -44.407 1.00 74.88 79 PHE A C 1
ATOM 623 O O . PHE A 1 79 ? 29.440 -3.536 -45.121 1.00 74.88 79 PHE A O 1
ATOM 630 N N . GLU A 1 80 ? 28.440 -5.264 -44.069 1.00 77.44 80 GLU A N 1
ATOM 631 C CA . GLU A 1 80 ? 29.162 -6.342 -44.752 1.00 77.44 80 GLU A CA 1
ATOM 632 C C . GLU A 1 80 ? 28.156 -7.090 -45.630 1.00 77.44 80 GLU A C 1
ATOM 634 O O . GLU A 1 80 ? 27.340 -7.888 -45.164 1.00 77.44 80 GLU A O 1
ATOM 639 N N . GLU A 1 81 ? 28.158 -6.737 -46.917 1.00 74.31 81 GLU A N 1
ATOM 640 C CA . GLU A 1 81 ? 27.177 -7.210 -47.890 1.00 74.31 81 GLU A CA 1
ATOM 641 C C . GLU A 1 81 ? 27.270 -8.735 -48.054 1.00 74.31 81 GLU A C 1
ATOM 643 O O . GLU A 1 81 ? 28.298 -9.271 -48.463 1.00 74.31 81 GLU A O 1
ATO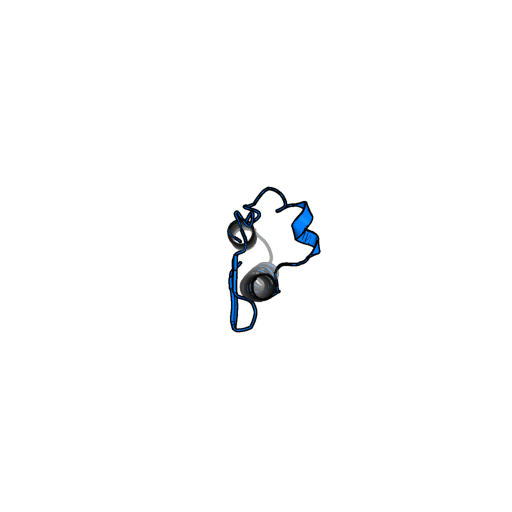M 648 N N . GLY A 1 82 ? 26.182 -9.430 -47.704 1.00 76.69 82 GLY A N 1
ATOM 649 C CA . GLY A 1 82 ? 26.090 -10.893 -47.726 1.00 76.69 82 GLY A CA 1
ATOM 650 C C . GLY A 1 82 ? 26.351 -11.595 -46.388 1.00 76.69 82 GLY A C 1
ATOM 651 O O . GLY A 1 82 ? 26.077 -12.790 -46.303 1.00 76.69 82 GLY A O 1
ATOM 652 N N . GLU A 1 83 ? 26.803 -10.885 -45.346 1.00 78.25 83 GLU A N 1
ATOM 653 C CA . GLU A 1 83 ? 27.014 -11.464 -44.008 1.00 78.25 83 GLU A CA 1
ATOM 654 C C . GLU A 1 83 ? 26.113 -10.840 -42.939 1.00 78.25 83 GLU A C 1
ATOM 656 O O . GLU A 1 83 ? 25.269 -11.536 -42.372 1.00 78.25 83 GLU A O 1
ATOM 661 N N . ALA A 1 84 ? 26.278 -9.545 -42.641 1.00 60.47 84 ALA A N 1
ATOM 662 C CA . ALA A 1 84 ? 25.581 -8.915 -41.523 1.00 60.47 84 ALA A CA 1
ATOM 663 C C . ALA A 1 84 ? 25.570 -7.382 -41.583 1.00 60.47 84 ALA A C 1
ATOM 665 O O . ALA A 1 84 ? 26.365 -6.726 -42.260 1.00 60.47 84 ALA A O 1
ATOM 666 N N . ILE A 1 85 ? 24.653 -6.813 -40.801 1.00 72.12 85 ILE A N 1
ATOM 667 C CA . ILE A 1 85 ? 24.576 -5.383 -40.522 1.00 72.12 85 ILE A CA 1
ATOM 668 C C . ILE A 1 85 ? 24.938 -5.189 -39.053 1.00 72.12 85 ILE A C 1
ATOM 670 O O . ILE A 1 85 ? 24.260 -5.726 -38.175 1.00 72.12 85 ILE A O 1
ATOM 674 N N . TYR A 1 86 ? 25.986 -4.408 -38.802 1.00 72.38 86 TYR A N 1
ATOM 675 C CA . TYR A 1 86 ? 26.387 -3.998 -37.459 1.00 72.38 86 TYR A CA 1
ATOM 676 C C . TYR A 1 86 ? 25.918 -2.558 -37.234 1.00 72.38 86 TYR A C 1
ATOM 678 O O . TYR A 1 86 ? 26.308 -1.654 -37.983 1.00 72.38 86 TYR A O 1
ATOM 686 N N . LEU A 1 87 ? 25.044 -2.385 -36.239 1.00 70.94 87 LEU A N 1
ATOM 687 C CA . LEU A 1 87 ? 24.458 -1.114 -35.801 1.00 70.94 87 LEU A CA 1
ATOM 688 C C . LEU A 1 87 ? 25.108 -0.632 -34.504 1.00 70.94 87 LEU A C 1
ATOM 690 O O . LEU A 1 87 ? 25.403 -1.499 -33.649 1.00 70.94 87 LEU A O 1
#

Foldseek 3Di:
DVVLVVVLVVLLVVLVVQLVCLVPDPDDPVSSVVSVVVSVVVNVVSVVVSVVVVPDDDDPVCCVVCVVVDDPDPPDWDDDPPPDIDD

Secondary structure (DSSP, 8-state):
-HHHHHHHHHHHHHHHHHHHHHHHS---HHHHHHHHHHHHHHHHHHHHHHHHHHHS---GGGTTTSTTS--------EEETTTEEE-

Radius of gyration: 23.79 Å; chains: 1; bounding box: 45×25×69 Å

Sequence (87 aa):
MEFLIYFFIGTVALFALLAAIAIWSPRRTAVRVVALVTAALMMPLGYLQLTELLSRPKPIDFEWFEREALSAVVLGARFEEGEAIYL